Protein AF-A0A845U8J8-F1 (afdb_monomer_lite)

Structure (mmCIF, N/CA/C/O backbone):
data_AF-A0A845U8J8-F1
#
_entry.id   AF-A0A845U8J8-F1
#
loop_
_atom_site.group_PDB
_atom_site.id
_atom_site.type_symbol
_atom_site.label_atom_id
_atom_site.label_alt_id
_atom_site.label_comp_id
_atom_site.label_asym_id
_atom_site.label_entity_id
_atom_site.label_seq_id
_atom_site.pdbx_PDB_ins_code
_atom_site.Cartn_x
_atom_site.Cartn_y
_atom_site.Cartn_z
_atom_site.occupancy
_atom_site.B_iso_or_equiv
_atom_site.auth_seq_id
_atom_site.auth_comp_id
_atom_site.auth_asym_id
_atom_site.auth_atom_id
_atom_site.pdbx_PDB_model_num
ATOM 1 N N . MET A 1 1 ? -28.657 2.099 24.526 1.00 62.22 1 MET A N 1
ATOM 2 C CA . MET A 1 1 ? -27.542 3.040 24.291 1.00 62.22 1 MET A CA 1
ATOM 3 C C . MET A 1 1 ? -26.396 2.230 23.723 1.00 62.22 1 MET A C 1
ATOM 5 O O . MET A 1 1 ? -25.933 1.333 24.412 1.00 62.22 1 MET A O 1
ATOM 9 N N . GLU A 1 2 ? -26.029 2.452 22.462 1.00 64.50 2 GLU A N 1
ATOM 10 C CA . GLU A 1 2 ? -24.822 1.834 21.900 1.00 64.50 2 GLU A CA 1
ATOM 11 C C . GLU A 1 2 ? -23.579 2.555 22.435 1.00 64.50 2 GLU A C 1
ATOM 13 O O . GLU A 1 2 ? -23.604 3.762 22.672 1.00 64.50 2 GLU A O 1
ATOM 18 N N . ASP A 1 3 ? -22.503 1.804 22.658 1.00 87.69 3 ASP A N 1
ATOM 19 C CA . ASP A 1 3 ? -21.221 2.361 23.089 1.00 87.69 3 ASP A CA 1
ATOM 20 C C . ASP A 1 3 ? -20.574 3.172 21.948 1.00 87.69 3 ASP A C 1
ATOM 22 O O . ASP A 1 3 ? -20.642 2.785 20.776 1.00 87.69 3 ASP A O 1
ATOM 26 N N . LYS A 1 4 ? -19.892 4.274 22.288 1.00 84.19 4 LYS A N 1
ATOM 27 C CA . LYS A 1 4 ? -19.174 5.161 21.353 1.00 84.19 4 LYS A CA 1
ATOM 28 C C . LYS A 1 4 ? -18.164 4.421 20.469 1.00 84.19 4 LYS A C 1
ATOM 30 O O . LYS A 1 4 ? -17.917 4.839 19.337 1.00 84.19 4 LYS A O 1
ATOM 35 N N . LEU A 1 5 ? -17.582 3.322 20.950 1.00 75.75 5 LEU A N 1
ATOM 36 C CA . LEU A 1 5 ? -16.699 2.475 20.150 1.00 75.75 5 LEU A CA 1
ATOM 37 C C . LEU A 1 5 ? -17.456 1.805 18.994 1.00 75.75 5 LEU A C 1
ATOM 39 O O . LEU A 1 5 ? -16.947 1.737 17.877 1.00 75.75 5 LEU A O 1
ATOM 43 N N . THR A 1 6 ? -18.695 1.375 19.233 1.00 81.31 6 THR A N 1
ATOM 44 C CA . THR A 1 6 ? -19.554 0.749 18.217 1.00 81.31 6 THR A CA 1
ATOM 45 C C . THR A 1 6 ? -19.928 1.753 17.126 1.00 81.31 6 THR A C 1
ATOM 47 O O . THR A 1 6 ? -19.893 1.427 15.939 1.00 81.31 6 THR A O 1
ATOM 50 N N . GLU A 1 7 ? -20.197 3.006 17.498 1.00 81.69 7 GLU A N 1
ATOM 51 C CA . GLU A 1 7 ? -20.437 4.087 16.534 1.00 81.69 7 GLU A CA 1
ATOM 52 C C . GLU A 1 7 ? -19.209 4.382 15.663 1.00 81.69 7 GLU A C 1
ATOM 54 O O . GLU A 1 7 ? -19.345 4.652 14.468 1.00 81.69 7 GLU A O 1
ATOM 59 N N . LEU A 1 8 ? -18.003 4.323 16.239 1.00 74.88 8 LEU A N 1
ATOM 60 C CA . LEU A 1 8 ? -16.762 4.499 15.482 1.00 74.88 8 LEU A CA 1
ATOM 61 C C . LEU A 1 8 ? -16.542 3.367 14.476 1.00 74.88 8 LEU A C 1
ATOM 63 O O . LEU A 1 8 ? -16.145 3.644 13.347 1.00 74.88 8 LEU A O 1
ATOM 67 N N . VAL A 1 9 ? -16.850 2.121 14.841 1.00 77.94 9 VAL A N 1
ATOM 68 C CA . VAL A 1 9 ? -16.778 0.983 13.911 1.00 77.94 9 VAL A CA 1
ATOM 69 C C . VAL A 1 9 ? -17.781 1.150 12.764 1.00 77.94 9 VAL A C 1
ATOM 71 O O . VAL A 1 9 ? -17.416 0.953 11.607 1.00 77.94 9 VAL A O 1
ATOM 74 N N . LYS A 1 10 ? -19.014 1.592 13.053 1.00 77.44 10 LYS A N 1
ATOM 75 C CA . LYS A 1 10 ? -20.044 1.848 12.026 1.00 77.44 10 LYS A CA 1
ATOM 76 C C . LYS A 1 10 ? -19.678 2.983 11.066 1.00 77.44 10 LYS A C 1
ATOM 78 O O . LYS A 1 10 ? -20.017 2.911 9.890 1.00 77.44 10 LYS A O 1
ATOM 83 N N . LYS A 1 11 ? -18.969 4.014 11.540 1.00 76.00 11 LYS A N 1
ATOM 84 C CA . LYS A 1 11 ? -18.453 5.110 10.694 1.00 76.00 11 LYS A CA 1
ATOM 85 C C . LYS A 1 11 ? -17.366 4.651 9.715 1.00 76.00 11 LYS A C 1
ATOM 87 O O . LYS A 1 11 ? -17.064 5.380 8.773 1.00 76.00 11 LYS A O 1
ATOM 92 N N . GLY A 1 12 ? -16.804 3.459 9.914 1.00 75.25 12 GLY A N 1
ATOM 93 C CA . GLY A 1 12 ? -15.801 2.883 9.033 1.00 75.25 12 GLY A CA 1
ATOM 94 C C . GLY A 1 12 ? -14.443 3.575 9.142 1.00 75.25 12 GLY A C 1
ATOM 95 O O . GLY A 1 12 ? -14.071 4.156 10.163 1.00 75.25 12 GLY A O 1
ATOM 96 N N . ILE A 1 13 ? -13.654 3.467 8.077 1.00 79.00 13 ILE A N 1
ATOM 97 C CA . ILE A 1 13 ? -12.272 3.946 8.060 1.00 79.00 13 ILE A CA 1
ATOM 98 C C . ILE A 1 13 ? -12.265 5.467 7.924 1.00 79.00 13 ILE A C 1
ATOM 100 O O . ILE A 1 13 ? -12.871 6.034 7.021 1.00 79.00 13 ILE A O 1
ATOM 104 N N . SER A 1 14 ? -11.541 6.150 8.811 1.00 79.81 14 SER A N 1
ATOM 105 C CA . SER A 1 14 ? -11.353 7.596 8.684 1.00 79.81 14 SER A CA 1
ATOM 106 C C . SER A 1 14 ? -10.618 7.933 7.382 1.00 79.81 14 SER A C 1
ATOM 108 O O . SER A 1 14 ? -9.594 7.315 7.080 1.00 79.81 14 SER A O 1
ATOM 110 N N . LYS A 1 15 ? -11.063 8.988 6.682 1.00 75.62 15 LYS A N 1
ATOM 111 C CA . LYS A 1 15 ? -10.451 9.518 5.444 1.00 75.62 15 LYS A CA 1
ATOM 112 C C . LYS A 1 15 ? -8.928 9.634 5.502 1.00 75.62 15 LYS A C 1
ATOM 114 O O . LYS A 1 15 ? -8.225 9.392 4.525 1.00 75.62 15 LYS A O 1
ATOM 119 N N . LYS A 1 16 ? -8.388 9.960 6.679 1.00 78.50 16 LYS A N 1
ATOM 120 C CA . LYS A 1 16 ? -6.942 10.113 6.899 1.00 78.50 16 LYS A CA 1
ATOM 121 C C . LYS A 1 16 ? -6.160 8.799 6.748 1.00 78.50 16 LYS A C 1
ATOM 123 O O . LYS A 1 16 ? -4.960 8.829 6.485 1.00 78.50 16 LYS A O 1
ATOM 128 N N . TYR A 1 17 ? -6.824 7.659 6.925 1.00 85.06 17 TYR A N 1
ATOM 129 C CA . TYR A 1 17 ? -6.237 6.322 6.871 1.00 85.06 17 TYR A CA 1
ATOM 130 C C . TYR A 1 17 ? -6.728 5.482 5.689 1.00 85.06 17 TYR A C 1
ATOM 132 O O . TYR A 1 17 ? -6.227 4.373 5.533 1.00 85.06 17 TYR A O 1
ATOM 140 N N . GLU A 1 18 ? -7.619 5.994 4.835 1.00 86.69 18 GLU A N 1
ATOM 141 C CA . GLU A 1 18 ? -8.149 5.269 3.666 1.00 86.69 18 GLU A CA 1
ATOM 142 C C . GLU A 1 18 ? -7.038 4.703 2.779 1.00 86.69 18 GLU A C 1
ATOM 144 O O . GLU A 1 18 ? -7.020 3.508 2.505 1.00 86.69 18 GLU A O 1
ATOM 149 N N . LEU A 1 19 ? -6.041 5.520 2.413 1.00 87.94 19 LEU A N 1
ATOM 150 C CA . LEU A 1 19 ? -4.919 5.049 1.593 1.00 87.94 19 LEU A CA 1
ATOM 151 C C . LEU A 1 19 ? -4.126 3.940 2.296 1.00 87.94 19 LEU A C 1
ATOM 153 O O . LEU A 1 19 ? -3.733 2.959 1.674 1.00 87.94 19 LEU A O 1
ATOM 157 N N . LYS A 1 20 ? -3.894 4.087 3.604 1.00 89.44 20 LYS A N 1
ATOM 158 C CA . LYS A 1 20 ? -3.145 3.099 4.387 1.00 89.44 20 LYS A CA 1
ATOM 159 C C . LYS A 1 20 ? -3.916 1.783 4.484 1.00 89.44 20 LYS A C 1
ATOM 161 O O . LYS A 1 20 ? -3.312 0.723 4.365 1.00 89.44 20 LYS A O 1
ATOM 166 N N . ALA A 1 21 ? -5.224 1.855 4.706 1.00 89.12 21 ALA A N 1
ATOM 167 C CA . ALA A 1 21 ? -6.092 0.692 4.763 1.00 89.12 21 ALA A CA 1
ATOM 168 C C . ALA A 1 21 ? -6.159 -0.022 3.412 1.00 89.12 21 ALA A C 1
ATOM 170 O O . ALA A 1 21 ? -5.921 -1.222 3.364 1.00 89.12 21 ALA A O 1
ATOM 171 N N . LEU A 1 22 ? -6.356 0.724 2.323 1.00 90.19 22 LEU A N 1
ATOM 172 C CA . LEU A 1 22 ? -6.391 0.185 0.965 1.00 90.19 22 LEU A CA 1
ATOM 173 C C . LEU A 1 22 ? -5.081 -0.526 0.599 1.00 90.19 22 LEU A C 1
ATOM 175 O O . LEU A 1 22 ? -5.092 -1.645 0.091 1.00 90.19 22 LEU A O 1
ATOM 179 N N . VAL A 1 23 ? -3.936 0.097 0.900 1.00 91.88 23 VAL A N 1
ATOM 180 C CA . VAL A 1 23 ? -2.619 -0.509 0.649 1.00 91.88 23 VAL A CA 1
ATOM 181 C C . VAL A 1 23 ? -2.392 -1.744 1.523 1.00 91.88 23 VAL A C 1
ATOM 183 O O . VAL A 1 23 ? -1.743 -2.683 1.075 1.00 91.88 23 VAL A O 1
ATOM 186 N N . LEU A 1 24 ? -2.905 -1.766 2.757 1.00 91.25 24 LEU A N 1
ATOM 187 C CA . LEU A 1 24 ? -2.800 -2.930 3.641 1.00 91.25 24 LEU A CA 1
ATOM 188 C C . LEU A 1 24 ? -3.676 -4.094 3.156 1.00 91.25 24 LEU A C 1
ATOM 190 O O . LEU A 1 24 ? -3.234 -5.243 3.169 1.00 91.25 24 LEU A O 1
ATOM 194 N N . GLU A 1 25 ? -4.896 -3.796 2.717 1.00 90.69 25 GLU A N 1
ATOM 195 C CA . GLU A 1 25 ? -5.850 -4.771 2.192 1.00 90.69 25 GLU A CA 1
ATOM 196 C C . GLU A 1 25 ? -5.341 -5.404 0.893 1.00 90.69 25 GLU A C 1
ATOM 198 O O . GLU A 1 25 ? -5.316 -6.625 0.764 1.00 90.69 25 GLU A O 1
ATOM 203 N N . ARG A 1 26 ? -4.850 -4.581 -0.041 1.00 92.62 26 ARG A N 1
ATOM 204 C CA . ARG A 1 26 ? -4.323 -5.018 -1.345 1.00 92.62 26 ARG A CA 1
ATOM 205 C C . ARG A 1 26 ? -2.809 -5.227 -1.342 1.00 92.62 26 ARG A C 1
ATOM 207 O O . ARG A 1 26 ? -2.184 -5.216 -2.401 1.00 92.62 26 ARG A O 1
ATOM 214 N N . TYR A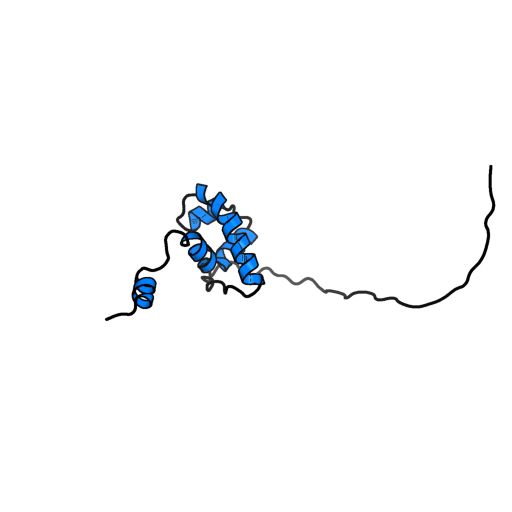 1 27 ? -2.201 -5.412 -0.168 1.00 93.19 27 TYR A N 1
ATOM 215 C CA . TYR A 1 27 ? -0.743 -5.450 -0.022 1.00 93.19 27 TYR A CA 1
ATOM 216 C C . TYR A 1 27 ? -0.095 -6.490 -0.942 1.00 93.19 27 TYR A C 1
ATOM 218 O O . TYR A 1 27 ? 0.835 -6.157 -1.671 1.00 93.19 27 TYR A O 1
ATOM 226 N N . ALA A 1 28 ? -0.624 -7.716 -0.958 1.00 91.00 28 ALA A N 1
ATOM 227 C CA . ALA A 1 28 ? -0.094 -8.804 -1.776 1.00 91.00 28 ALA A CA 1
ATOM 228 C C . ALA A 1 28 ? -0.151 -8.500 -3.284 1.00 91.00 28 ALA A C 1
ATOM 230 O O . ALA A 1 28 ? 0.822 -8.741 -3.997 1.00 91.00 28 ALA A O 1
ATOM 231 N N . ASP A 1 29 ? -1.248 -7.910 -3.759 1.00 92.69 29 ASP A N 1
ATOM 232 C CA . ASP A 1 29 ? -1.418 -7.572 -5.175 1.00 92.69 29 ASP A CA 1
ATOM 233 C C . ASP A 1 29 ? -0.482 -6.436 -5.591 1.00 92.69 29 ASP A C 1
ATOM 235 O O . ASP A 1 29 ? 0.130 -6.480 -6.657 1.00 92.69 29 ASP A O 1
ATOM 239 N N . ILE A 1 30 ? -0.313 -5.435 -4.721 1.00 94.19 30 ILE A N 1
ATOM 240 C CA . ILE A 1 30 ? 0.644 -4.345 -4.928 1.00 94.19 30 ILE A CA 1
ATOM 241 C C . ILE A 1 30 ? 2.069 -4.909 -4.977 1.00 94.19 30 ILE A C 1
ATOM 243 O O . ILE A 1 30 ? 2.851 -4.521 -5.847 1.00 94.19 30 ILE A O 1
ATOM 247 N N . THR A 1 31 ? 2.411 -5.845 -4.086 1.00 94.19 31 THR A N 1
ATOM 248 C CA . THR A 1 31 ? 3.707 -6.533 -4.112 1.00 94.19 31 THR A CA 1
ATOM 249 C C . THR A 1 31 ? 3.912 -7.274 -5.435 1.00 94.19 31 THR A C 1
ATOM 251 O O . THR A 1 31 ? 4.951 -7.085 -6.068 1.00 94.19 31 THR A O 1
ATOM 254 N N . ALA A 1 32 ? 2.924 -8.045 -5.896 1.00 93.75 32 ALA A N 1
ATOM 255 C CA . ALA A 1 32 ? 2.992 -8.759 -7.170 1.00 93.75 32 ALA A CA 1
ATOM 256 C C . ALA A 1 32 ? 3.130 -7.799 -8.367 1.00 93.75 32 ALA A C 1
ATOM 258 O O . ALA A 1 32 ? 3.961 -8.004 -9.251 1.00 93.75 32 ALA A O 1
ATOM 259 N N . ALA A 1 33 ? 2.382 -6.693 -8.386 1.00 94.31 33 ALA A N 1
ATOM 260 C CA . ALA A 1 33 ? 2.498 -5.672 -9.426 1.00 94.31 33 ALA A CA 1
ATOM 261 C C . ALA A 1 33 ? 3.899 -5.038 -9.458 1.00 94.31 33 ALA A C 1
ATOM 263 O O . ALA A 1 33 ? 4.460 -4.815 -10.533 1.00 94.31 33 ALA A O 1
ATOM 264 N N . ARG A 1 34 ? 4.500 -4.793 -8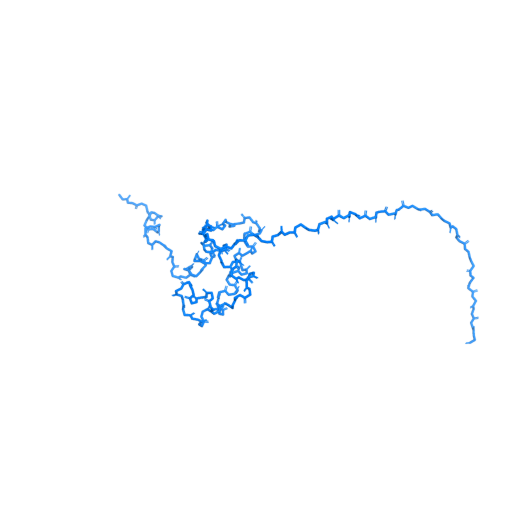.286 1.00 95.81 34 ARG A N 1
ATOM 265 C CA . ARG A 1 34 ? 5.872 -4.278 -8.175 1.00 95.81 34 ARG A CA 1
ATOM 266 C C . ARG A 1 34 ? 6.928 -5.292 -8.612 1.00 95.81 34 ARG A C 1
ATOM 268 O O . ARG A 1 34 ? 7.916 -4.874 -9.209 1.00 95.81 34 ARG A O 1
ATOM 275 N N . GLN A 1 35 ? 6.720 -6.586 -8.368 1.00 94.94 35 GLN A N 1
ATOM 276 C CA . GLN A 1 35 ? 7.579 -7.654 -8.903 1.00 94.94 35 GLN A CA 1
ATOM 277 C C . 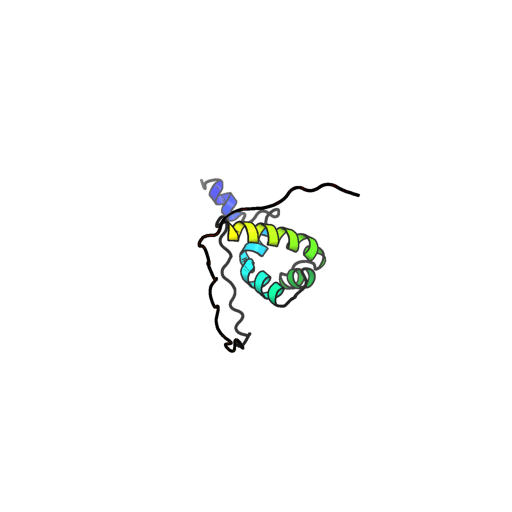GLN A 1 35 ? 7.519 -7.713 -10.436 1.00 94.94 35 GLN A C 1
ATOM 279 O O . GLN A 1 35 ? 8.537 -7.933 -11.080 1.00 94.94 35 GLN A O 1
ATOM 284 N N . ASN A 1 36 ? 6.361 -7.392 -11.018 1.00 94.69 36 ASN A N 1
ATOM 285 C CA . ASN A 1 36 ? 6.167 -7.225 -12.462 1.00 94.69 36 ASN A CA 1
ATOM 286 C C . ASN A 1 36 ? 6.577 -5.833 -12.989 1.00 94.69 36 ASN A C 1
ATOM 288 O O . ASN A 1 36 ? 6.129 -5.420 -14.058 1.00 94.69 36 ASN A O 1
ATOM 292 N N . LEU A 1 37 ? 7.388 -5.083 -12.233 1.00 94.38 37 LEU A N 1
ATOM 293 C CA . LEU A 1 37 ? 7.940 -3.774 -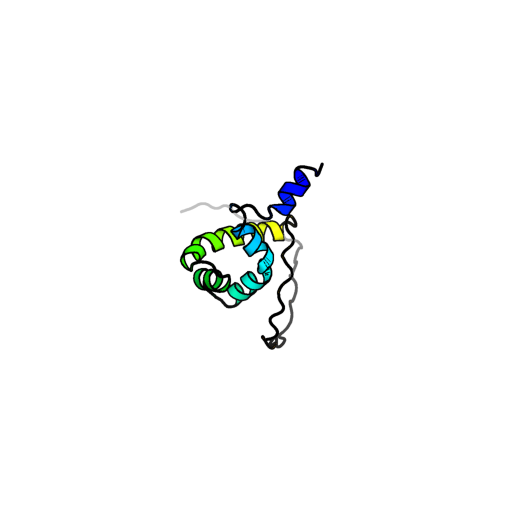12.605 1.00 94.38 37 LEU A CA 1
ATOM 294 C C . LEU A 1 37 ? 6.901 -2.683 -12.935 1.00 94.38 37 LEU A C 1
ATOM 296 O O . LEU A 1 37 ? 7.244 -1.673 -13.549 1.00 94.38 37 LEU A O 1
ATOM 300 N N . ARG A 1 38 ? 5.647 -2.818 -12.481 1.00 96.31 38 ARG A N 1
ATOM 301 C CA . ARG A 1 38 ? 4.620 -1.781 -12.678 1.00 96.31 38 ARG A CA 1
ATOM 302 C C . ARG A 1 38 ? 4.931 -0.519 -11.884 1.00 96.31 38 ARG A C 1
ATOM 304 O O . ARG A 1 38 ? 5.413 -0.568 -10.744 1.00 96.31 38 ARG A O 1
ATOM 311 N N . THR A 1 39 ? 4.653 0.634 -12.481 1.00 96.00 39 THR A N 1
ATOM 312 C CA . THR A 1 39 ? 4.884 1.939 -11.855 1.00 96.00 39 THR A CA 1
ATOM 313 C C . THR A 1 39 ? 3.842 2.225 -10.776 1.00 96.00 39 THR A C 1
ATOM 315 O O . THR A 1 39 ? 2.713 1.744 -10.822 1.00 96.00 39 THR A O 1
ATOM 318 N N . TRP A 1 40 ? 4.190 3.063 -9.797 1.00 94.69 40 TRP A N 1
ATOM 319 C CA . TRP A 1 40 ? 3.243 3.459 -8.748 1.00 94.69 40 TRP A CA 1
ATOM 320 C C . TRP A 1 40 ? 2.016 4.202 -9.285 1.00 94.69 40 TRP A C 1
ATOM 322 O O . TRP A 1 40 ? 0.955 4.124 -8.678 1.00 94.69 40 TRP A O 1
ATOM 332 N N . GLY A 1 41 ? 2.154 4.911 -10.409 1.00 94.94 41 GLY A N 1
ATOM 333 C CA . GLY A 1 41 ? 1.034 5.580 -11.067 1.00 94.94 41 GLY A CA 1
ATOM 334 C C . GLY A 1 41 ? 0.031 4.586 -11.653 1.00 94.94 41 GLY A C 1
ATOM 335 O O . GLY A 1 41 ? -1.159 4.728 -11.401 1.00 94.94 41 GLY A O 1
ATOM 336 N N . GLU A 1 42 ? 0.507 3.561 -12.367 1.00 94.50 42 GLU A N 1
ATOM 337 C CA . GLU A 1 42 ? -0.350 2.490 -12.907 1.00 94.50 42 GLU A CA 1
ATOM 338 C C . GLU A 1 42 ? -1.024 1.687 -11.789 1.00 94.50 42 GLU A C 1
ATOM 340 O O . GLU A 1 42 ? -2.194 1.339 -11.895 1.00 94.50 42 GLU A O 1
ATOM 345 N N . ILE A 1 43 ? -0.306 1.418 -10.694 1.00 95.06 43 ILE A N 1
ATOM 346 C CA . ILE A 1 43 ? -0.876 0.723 -9.532 1.00 95.06 43 ILE A CA 1
ATOM 347 C C . ILE A 1 43 ? -1.959 1.587 -8.868 1.00 95.06 43 ILE A C 1
ATOM 349 O O . ILE A 1 43 ? -3.010 1.066 -8.510 1.00 95.06 43 ILE A O 1
ATOM 353 N N . ALA A 1 44 ? -1.734 2.897 -8.717 1.00 94.44 44 ALA A N 1
ATOM 354 C CA . ALA A 1 44 ? -2.737 3.810 -8.169 1.00 94.44 44 ALA A CA 1
ATOM 355 C C . ALA A 1 44 ? -4.001 3.842 -9.039 1.00 94.44 44 ALA A C 1
ATOM 357 O O . ALA A 1 44 ? -5.105 3.730 -8.514 1.00 94.44 44 ALA A O 1
ATOM 358 N N . GLU A 1 45 ? -3.829 3.928 -10.357 1.00 94.88 45 GLU A N 1
ATOM 359 C CA . GLU A 1 45 ? -4.919 3.903 -11.333 1.00 94.88 45 GLU A CA 1
ATOM 360 C C . GLU A 1 45 ? -5.704 2.582 -11.282 1.00 94.88 45 GLU A C 1
ATOM 362 O O . GLU A 1 45 ? -6.930 2.599 -11.195 1.00 94.88 45 GLU A O 1
ATOM 367 N N . ALA A 1 46 ? -5.013 1.440 -11.205 1.00 93.50 46 ALA A N 1
ATOM 368 C CA . ALA A 1 46 ? -5.638 0.122 -11.058 1.00 93.50 46 ALA A CA 1
ATOM 369 C C . ALA A 1 46 ? -6.411 -0.051 -9.735 1.00 93.50 46 ALA A C 1
ATOM 371 O O . ALA A 1 46 ? -7.337 -0.855 -9.658 1.00 93.50 46 ALA A O 1
ATOM 372 N N . LEU A 1 47 ? -6.050 0.706 -8.696 1.00 91.00 47 LEU A N 1
ATOM 373 C CA . LEU A 1 47 ? -6.759 0.752 -7.414 1.00 91.00 47 LEU A CA 1
ATOM 374 C C . LEU A 1 47 ? -7.904 1.782 -7.394 1.00 91.00 47 LEU A C 1
ATOM 376 O O . LEU A 1 47 ? -8.479 2.028 -6.335 1.00 91.00 47 LEU A O 1
ATOM 380 N N . GLY A 1 48 ? -8.228 2.402 -8.534 1.00 92.25 48 GLY A N 1
ATOM 381 C CA . GLY A 1 48 ? -9.281 3.415 -8.646 1.00 92.25 48 GLY A CA 1
ATOM 382 C C . GLY A 1 48 ? -8.890 4.791 -8.097 1.00 92.25 48 GLY A C 1
ATOM 383 O O . GLY A 1 48 ? -9.756 5.630 -7.853 1.00 92.25 48 GLY A O 1
ATOM 384 N N . LEU A 1 49 ? -7.597 5.043 -7.879 1.00 91.56 49 LEU A N 1
ATOM 385 C CA . LEU A 1 49 ? -7.074 6.342 -7.457 1.00 91.56 49 LEU A CA 1
ATOM 386 C C . LEU A 1 49 ? -6.564 7.137 -8.663 1.00 91.56 49 LEU A C 1
ATOM 388 O O . LEU A 1 49 ? -6.230 6.595 -9.712 1.00 91.56 49 LEU A O 1
ATOM 392 N N . GLN A 1 50 ? -6.416 8.452 -8.499 1.00 92.25 50 GLN A N 1
ATOM 393 C CA . GLN A 1 50 ? -5.737 9.266 -9.506 1.00 92.25 50 GLN A CA 1
ATOM 394 C C . GLN A 1 50 ? -4.272 8.835 -9.660 1.00 92.25 50 GLN A C 1
ATOM 396 O O . GLN A 1 50 ? -3.559 8.678 -8.669 1.00 92.25 50 GLN A O 1
ATOM 401 N N . LYS A 1 51 ? -3.779 8.762 -10.900 1.00 91.62 51 LYS A N 1
ATOM 402 C CA . LYS A 1 51 ? -2.381 8.418 -11.224 1.00 91.62 51 LYS A CA 1
ATOM 403 C C . LYS A 1 51 ? -1.343 9.273 -10.478 1.00 91.62 51 LYS A C 1
ATOM 405 O O . LYS A 1 51 ? -0.276 8.784 -10.105 1.00 91.62 51 LYS A O 1
ATOM 410 N N . SER A 1 52 ? -1.667 10.538 -10.195 1.00 91.56 52 SER A N 1
ATOM 411 C CA . SER A 1 52 ? -0.845 11.469 -9.400 1.00 91.56 52 SER A CA 1
ATOM 412 C C . SER A 1 52 ? -0.570 10.974 -7.972 1.00 91.56 52 SER A C 1
ATOM 414 O O . SER A 1 52 ? 0.502 11.239 -7.421 1.00 91.56 52 SER A O 1
ATOM 416 N N . ARG A 1 53 ? -1.490 10.189 -7.396 1.00 91.50 53 ARG A N 1
ATOM 417 C CA . ARG A 1 53 ? -1.398 9.603 -6.048 1.00 91.50 53 ARG A CA 1
ATOM 418 C C . ARG A 1 53 ? -0.358 8.491 -5.948 1.00 91.50 53 ARG A C 1
ATOM 420 O O . ARG A 1 53 ? -0.025 8.080 -4.838 1.00 91.50 53 ARG A O 1
ATOM 427 N N . GLY A 1 54 ? 0.230 8.054 -7.065 1.00 91.06 54 GLY A N 1
ATOM 428 C CA . GLY A 1 54 ? 1.370 7.135 -7.057 1.00 91.06 54 GLY A CA 1
ATOM 429 C C . GLY A 1 54 ? 2.543 7.640 -6.199 1.00 91.06 54 GLY A C 1
ATOM 430 O O . GLY A 1 54 ? 3.222 6.842 -5.551 1.00 91.06 54 GLY A O 1
ATOM 431 N N . LYS A 1 55 ? 2.736 8.967 -6.111 1.00 92.50 55 LYS A N 1
ATOM 432 C CA . LYS A 1 55 ? 3.746 9.590 -5.234 1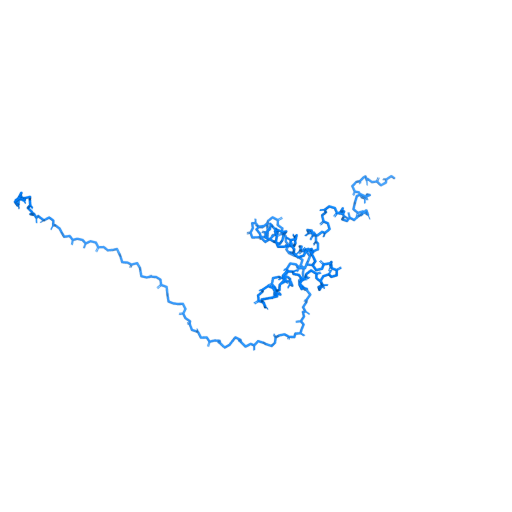.00 92.50 55 LYS A CA 1
ATOM 433 C C . LYS A 1 55 ? 3.487 9.320 -3.748 1.00 92.50 55 LYS A C 1
ATOM 435 O O . LYS A 1 55 ? 4.435 9.093 -3.004 1.00 92.50 55 LYS A O 1
ATOM 440 N N . ASP A 1 56 ? 2.219 9.286 -3.343 1.00 91.44 56 ASP A N 1
ATOM 441 C CA . ASP A 1 56 ? 1.803 9.032 -1.959 1.00 91.44 56 ASP A CA 1
ATOM 442 C C . ASP A 1 56 ? 1.784 7.530 -1.633 1.00 91.44 56 ASP A C 1
ATOM 444 O O . ASP A 1 56 ? 2.035 7.123 -0.495 1.00 91.44 56 ASP A O 1
ATOM 448 N N . MET A 1 57 ? 1.516 6.685 -2.635 1.00 91.94 57 MET A N 1
ATOM 449 C CA . MET A 1 57 ? 1.478 5.230 -2.478 1.00 91.94 57 MET A CA 1
ATOM 450 C C . MET A 1 57 ? 2.830 4.634 -2.095 1.00 91.94 57 MET A C 1
ATOM 452 O O . MET A 1 57 ? 2.887 3.817 -1.179 1.00 91.94 57 MET A O 1
ATOM 456 N N . SER A 1 58 ? 3.910 5.045 -2.764 1.00 93.19 58 SER A N 1
ATOM 457 C CA . SER A 1 58 ? 5.258 4.509 -2.529 1.00 93.19 58 SER A CA 1
ATOM 458 C C . SER A 1 58 ? 5.693 4.574 -1.049 1.00 93.19 58 SER A C 1
ATOM 460 O O . SER A 1 58 ? 5.948 3.522 -0.448 1.00 93.19 58 SER A O 1
ATOM 462 N N . PRO A 1 59 ? 5.716 5.752 -0.386 1.00 94.69 59 PRO A N 1
ATOM 463 C CA . PRO A 1 59 ? 6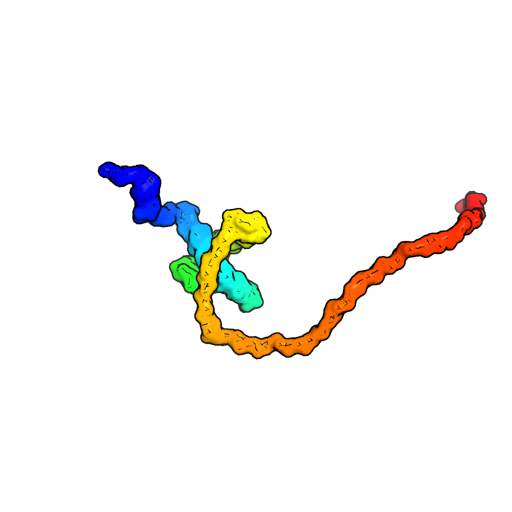.095 5.834 1.024 1.00 94.69 59 PRO A CA 1
ATOM 464 C C . PRO A 1 59 ? 5.085 5.142 1.950 1.00 94.69 59 PRO A C 1
ATOM 466 O O . PRO A 1 59 ? 5.476 4.606 2.992 1.00 94.69 59 PRO A O 1
ATOM 469 N N . CYS A 1 60 ? 3.796 5.116 1.588 1.00 93.75 60 CYS A N 1
ATOM 470 C CA . CYS A 1 60 ? 2.771 4.412 2.356 1.00 93.75 60 CYS A CA 1
ATOM 471 C C . CYS A 1 60 ? 3.020 2.895 2.364 1.00 93.75 60 CYS A C 1
ATOM 473 O O . CYS A 1 60 ? 3.077 2.281 3.433 1.00 93.75 60 CYS A O 1
ATOM 475 N N . TYR A 1 61 ? 3.266 2.317 1.186 1.00 95.06 61 TYR A N 1
ATOM 476 C CA . TYR A 1 61 ? 3.598 0.908 1.011 1.00 95.06 61 TYR A CA 1
ATOM 477 C C . TYR A 1 61 ? 4.855 0.525 1.791 1.00 95.06 61 TYR A C 1
ATOM 479 O O . TYR A 1 61 ? 4.828 -0.448 2.537 1.00 95.06 61 TYR A O 1
ATOM 487 N N . LEU A 1 62 ? 5.929 1.318 1.708 1.00 95.06 62 LEU A N 1
ATOM 488 C CA . LEU A 1 62 ? 7.165 1.050 2.455 1.00 95.06 62 LEU A CA 1
ATOM 489 C C . LEU A 1 62 ? 6.950 1.039 3.976 1.00 95.06 62 LEU A C 1
ATOM 491 O O . LEU A 1 62 ? 7.567 0.257 4.699 1.00 95.06 62 LEU A O 1
ATOM 495 N N . ARG A 1 63 ? 6.075 1.906 4.494 1.00 93.88 63 ARG A N 1
ATOM 496 C CA . ARG A 1 63 ? 5.749 1.927 5.926 1.00 93.88 63 ARG A CA 1
ATOM 497 C C . ARG A 1 63 ? 4.945 0.694 6.335 1.00 93.88 63 ARG A C 1
ATOM 499 O O . ARG A 1 63 ? 5.166 0.151 7.420 1.00 93.88 63 ARG A O 1
ATOM 506 N N . ILE A 1 64 ? 4.023 0.258 5.480 1.00 92.44 64 ILE A N 1
ATOM 507 C CA . ILE A 1 64 ? 3.224 -0.949 5.699 1.00 92.44 64 ILE A CA 1
ATOM 508 C C . ILE A 1 64 ? 4.101 -2.197 5.604 1.00 92.44 64 ILE A C 1
ATOM 510 O O . ILE A 1 64 ? 4.044 -3.014 6.517 1.00 92.44 64 ILE A O 1
ATOM 514 N N . SER A 1 65 ? 4.979 -2.308 4.605 1.00 92.50 65 SER A N 1
ATOM 515 C CA . SER A 1 65 ? 5.870 -3.464 4.443 1.00 92.50 65 SER A CA 1
ATOM 516 C C . SER A 1 65 ? 6.777 -3.660 5.658 1.00 92.50 65 SER A C 1
ATOM 518 O O . SER A 1 65 ? 6.865 -4.764 6.184 1.00 92.50 65 SER A O 1
ATOM 520 N N . LYS A 1 66 ? 7.362 -2.579 6.193 1.00 93.94 66 LYS A N 1
ATOM 521 C CA . LYS A 1 66 ? 8.139 -2.612 7.446 1.00 93.94 66 LYS A CA 1
ATOM 522 C C . LYS A 1 66 ? 7.294 -3.050 8.646 1.00 93.94 66 LYS A C 1
ATOM 524 O O . LYS A 1 66 ? 7.761 -3.772 9.525 1.00 93.94 66 LYS A O 1
ATOM 529 N N . SER A 1 67 ? 6.042 -2.604 8.700 1.00 89.75 67 SER A N 1
ATOM 530 C CA . SER A 1 67 ? 5.120 -2.951 9.787 1.00 89.75 67 SER A CA 1
ATOM 531 C C . SER A 1 67 ? 4.655 -4.412 9.702 1.00 89.75 67 SER A C 1
ATOM 533 O O . SER A 1 67 ? 4.465 -5.045 10.734 1.00 89.75 67 SER A O 1
ATOM 535 N N . ILE A 1 68 ? 4.527 -4.962 8.492 1.00 91.56 68 ILE A N 1
ATOM 536 C CA . ILE A 1 68 ? 4.256 -6.386 8.254 1.00 91.56 68 ILE A CA 1
ATOM 537 C C . ILE A 1 68 ? 5.487 -7.226 8.600 1.00 91.56 68 ILE A C 1
ATOM 539 O O . ILE A 1 68 ? 5.370 -8.196 9.339 1.00 91.56 68 ILE A O 1
ATOM 543 N N . ALA A 1 69 ? 6.676 -6.820 8.148 1.00 89.00 69 ALA A N 1
ATOM 544 C CA . ALA A 1 69 ? 7.928 -7.521 8.438 1.00 89.00 69 ALA A CA 1
ATOM 545 C C . ALA A 1 69 ? 8.239 -7.587 9.945 1.00 89.00 69 ALA A C 1
ATOM 547 O O . ALA A 1 69 ? 8.808 -8.561 10.418 1.00 89.00 69 ALA A O 1
ATOM 548 N N . SER A 1 70 ? 7.827 -6.572 10.712 1.00 90.00 70 SER A N 1
ATOM 549 C CA . SER A 1 70 ? 7.937 -6.563 12.180 1.00 90.00 70 SER A CA 1
ATOM 550 C C . SER A 1 70 ? 6.794 -7.287 12.904 1.00 90.00 70 SER A C 1
ATOM 552 O O . SER A 1 70 ? 6.750 -7.269 14.131 1.00 90.00 70 SER A O 1
ATOM 554 N N . GLY A 1 71 ? 5.842 -7.880 12.177 1.00 88.44 71 GLY A N 1
ATOM 555 C CA . GLY A 1 71 ? 4.697 -8.597 12.746 1.00 88.44 71 GLY A CA 1
ATOM 556 C C . GLY A 1 71 ? 3.607 -7.705 13.353 1.00 88.44 71 GLY A C 1
ATOM 557 O O . GLY A 1 71 ? 2.632 -8.217 13.897 1.00 88.44 71 GLY A O 1
ATOM 558 N N . LYS A 1 72 ? 3.728 -6.374 13.249 1.00 83.75 72 LYS A N 1
ATOM 559 C CA . LYS A 1 72 ? 2.756 -5.413 13.805 1.00 83.75 72 LYS A CA 1
ATOM 560 C C . LYS A 1 72 ? 1.456 -5.348 13.007 1.00 83.75 72 LYS A C 1
ATOM 562 O O . LYS A 1 72 ? 0.439 -4.920 13.542 1.00 83.75 72 LYS A O 1
ATOM 567 N N . LEU A 1 73 ? 1.496 -5.714 11.728 1.00 86.31 73 LEU A N 1
ATOM 568 C CA . LEU A 1 73 ? 0.338 -5.731 10.837 1.00 86.31 73 LEU A CA 1
ATOM 569 C C . LEU A 1 73 ? 0.266 -7.061 10.090 1.00 86.31 73 LEU A C 1
ATOM 571 O O . LEU A 1 73 ? 1.291 -7.628 9.719 1.00 86.31 73 LEU A O 1
ATOM 575 N N . LYS A 1 74 ? -0.958 -7.521 9.826 1.00 85.06 74 LYS A N 1
ATOM 576 C CA . LYS A 1 74 ? -1.224 -8.675 8.965 1.00 85.06 74 LYS A CA 1
ATOM 577 C C . LYS A 1 74 ? -1.717 -8.170 7.604 1.00 85.06 74 LYS A C 1
ATOM 579 O O . LYS A 1 74 ? -2.620 -7.331 7.596 1.00 85.06 74 LYS A O 1
ATOM 584 N N . PRO A 1 75 ? -1.132 -8.616 6.480 1.00 82.69 75 PRO A N 1
ATOM 585 C CA . PRO A 1 75 ? -1.619 -8.235 5.159 1.00 82.69 75 PRO A CA 1
ATOM 586 C C . PRO A 1 75 ? -3.037 -8.767 4.931 1.00 82.69 75 PRO A C 1
ATOM 588 O O . PRO A 1 75 ? -3.400 -9.825 5.453 1.00 82.69 75 PRO A O 1
ATOM 591 N N . GLY A 1 76 ? -3.822 -8.038 4.135 1.00 74.19 76 GLY A N 1
ATOM 592 C CA . GLY A 1 76 ? -5.097 -8.538 3.628 1.00 74.19 76 GLY A CA 1
ATOM 593 C C . GLY A 1 76 ? -4.915 -9.801 2.781 1.00 74.19 76 GLY A C 1
ATOM 594 O O . GLY A 1 76 ? -3.832 -10.077 2.255 1.00 74.19 76 GLY A O 1
ATOM 595 N N . LYS A 1 77 ? -5.978 -10.604 2.679 1.00 66.12 77 LYS A N 1
ATOM 596 C CA . LYS A 1 77 ? -5.973 -11.839 1.886 1.00 66.12 77 LYS A CA 1
ATOM 597 C C . LYS A 1 77 ? -5.875 -11.458 0.403 1.00 66.12 77 LYS A C 1
ATOM 599 O O . LYS A 1 77 ? -6.716 -10.708 -0.082 1.00 66.12 77 LYS A O 1
ATOM 604 N N . ALA A 1 78 ? -4.853 -11.953 -0.293 1.00 57.75 78 ALA A N 1
ATOM 605 C CA . ALA A 1 78 ? -4.671 -11.700 -1.722 1.00 57.75 78 ALA A CA 1
ATOM 606 C C . ALA A 1 78 ? -5.894 -12.187 -2.512 1.00 57.75 78 ALA A C 1
ATOM 608 O O . ALA A 1 78 ? -6.392 -13.290 -2.261 1.00 57.75 78 ALA A O 1
ATOM 609 N N . VAL A 1 79 ? -6.358 -11.395 -3.480 1.00 54.81 79 VAL A N 1
ATOM 610 C CA . VAL A 1 79 ? -7.361 -11.870 -4.435 1.00 54.81 79 VAL A CA 1
ATOM 611 C C . VAL A 1 79 ? -6.608 -12.721 -5.447 1.00 54.81 79 VAL A C 1
ATOM 613 O O . VAL A 1 79 ? -5.790 -12.207 -6.204 1.00 54.81 79 VAL A O 1
ATOM 616 N N . ALA A 1 80 ? -6.830 -14.035 -5.425 1.00 43.12 80 ALA A N 1
ATOM 617 C CA . ALA A 1 80 ? -6.170 -14.952 -6.343 1.00 43.12 80 ALA A CA 1
ATOM 618 C C . ALA A 1 80 ? -6.550 -14.602 -7.791 1.00 43.12 80 ALA A C 1
ATOM 620 O O . ALA A 1 80 ? -7.626 -14.956 -8.269 1.00 43.12 80 ALA A O 1
ATOM 621 N N . VAL A 1 81 ? -5.659 -13.903 -8.495 1.00 43.59 81 VAL A N 1
ATOM 622 C CA . VAL A 1 81 ? -5.743 -13.747 -9.945 1.00 43.59 81 VAL A CA 1
ATOM 623 C C . VAL A 1 81 ? -5.255 -15.062 -10.546 1.00 43.59 81 VAL A C 1
ATOM 625 O O . VAL A 1 81 ? -4.054 -15.309 -10.661 1.00 43.59 81 VAL A O 1
ATOM 628 N N . ALA A 1 82 ? -6.195 -15.949 -10.866 1.00 42.06 82 ALA A N 1
ATOM 629 C CA . ALA A 1 82 ? -5.921 -17.161 -11.624 1.00 42.06 82 ALA A CA 1
ATOM 630 C C . ALA A 1 82 ? -5.401 -16.759 -13.013 1.00 42.06 82 ALA A C 1
ATOM 632 O O . ALA A 1 82 ? -6.188 -16.379 -13.876 1.00 42.06 82 ALA A O 1
ATOM 633 N N . GLY A 1 83 ? -4.080 -16.770 -13.226 1.00 45.03 83 GLY A N 1
ATOM 634 C CA . GLY A 1 83 ? -3.566 -16.374 -14.538 1.00 45.03 83 GLY A CA 1
ATOM 635 C C . GLY A 1 83 ? -2.075 -16.121 -14.737 1.00 45.03 83 GLY A C 1
ATOM 636 O O . GLY A 1 83 ? -1.743 -15.555 -15.771 1.00 45.03 83 GLY A O 1
ATOM 637 N N . LEU A 1 84 ? -1.161 -16.529 -13.848 1.00 41.09 84 LEU A N 1
ATOM 638 C CA . LEU A 1 84 ? 0.256 -16.633 -14.230 1.00 41.09 84 LEU A CA 1
ATOM 639 C C . LEU A 1 84 ? 0.774 -18.051 -14.001 1.00 41.09 84 LEU A C 1
ATOM 641 O O . LEU A 1 84 ? 1.054 -18.490 -12.889 1.00 41.09 84 LEU A O 1
ATOM 645 N N . ARG A 1 85 ? 0.840 -18.767 -15.122 1.00 40.28 85 ARG A N 1
ATOM 646 C CA . ARG A 1 85 ? 1.366 -20.115 -15.292 1.00 40.28 85 ARG A CA 1
ATOM 647 C C . ARG A 1 85 ? 2.823 -20.148 -14.822 1.00 40.28 85 ARG A C 1
ATOM 649 O O . ARG A 1 85 ? 3.642 -19.350 -15.268 1.00 40.28 85 ARG A O 1
ATOM 656 N N . ALA A 1 86 ? 3.110 -21.072 -13.914 1.00 45.75 86 ALA A N 1
ATOM 657 C CA . ALA A 1 86 ? 4.433 -21.334 -13.383 1.00 45.75 86 ALA A CA 1
ATOM 658 C C . ALA A 1 86 ? 5.420 -21.701 -14.502 1.00 45.75 86 ALA A C 1
ATOM 660 O O . ALA A 1 86 ? 5.224 -22.685 -15.212 1.00 45.75 86 ALA A O 1
ATOM 661 N N . THR A 1 87 ? 6.512 -20.949 -14.604 1.00 46.28 87 THR A N 1
ATOM 662 C CA . THR A 1 87 ? 7.766 -21.427 -15.197 1.00 46.28 87 THR A CA 1
ATOM 663 C C . THR A 1 87 ? 8.887 -21.184 -14.192 1.00 46.28 87 THR A C 1
ATOM 665 O O . THR A 1 87 ? 9.759 -20.344 -14.394 1.00 46.28 87 THR A O 1
ATOM 668 N N . GLN A 1 88 ? 8.835 -21.887 -13.059 1.00 44.91 88 GLN A N 1
ATOM 669 C CA . GLN A 1 88 ? 10.029 -22.141 -12.254 1.00 44.91 88 GLN A CA 1
ATOM 670 C C . GLN A 1 88 ? 10.526 -23.539 -12.616 1.00 44.91 88 GLN A C 1
ATOM 672 O O . GLN A 1 88 ? 10.190 -24.523 -11.967 1.00 44.91 88 GLN A O 1
ATOM 677 N N . SER A 1 89 ? 11.301 -23.613 -13.698 1.00 43.56 89 SER A N 1
ATOM 678 C CA . SER A 1 89 ? 12.264 -24.697 -13.867 1.00 43.56 89 SER A CA 1
ATOM 679 C C . SER A 1 89 ? 13.442 -24.397 -12.951 1.00 43.56 89 SER A C 1
ATOM 681 O O . SER A 1 89 ? 14.284 -23.555 -13.249 1.00 43.56 89 SER A O 1
ATOM 683 N N . ASP A 1 90 ? 13.407 -25.031 -11.787 1.00 49.78 90 ASP A N 1
ATOM 684 C CA . ASP A 1 90 ? 14.482 -25.886 -11.292 1.00 49.78 90 ASP A CA 1
ATOM 685 C C . ASP A 1 90 ? 15.875 -25.621 -11.897 1.00 49.78 90 ASP A C 1
ATOM 687 O O . ASP A 1 90 ? 16.199 -26.087 -12.993 1.00 49.78 90 ASP A O 1
ATOM 691 N N . ARG A 1 91 ? 16.726 -24.894 -11.163 1.00 44.19 91 ARG A N 1
ATOM 692 C CA . ARG A 1 91 ? 18.173 -25.126 -11.231 1.00 44.19 91 ARG A CA 1
ATOM 693 C C . ARG A 1 91 ? 18.876 -24.766 -9.922 1.00 44.19 91 ARG A C 1
ATOM 695 O O . ARG A 1 91 ? 19.364 -23.660 -9.734 1.00 44.19 91 ARG A O 1
ATOM 702 N N . ALA A 1 92 ? 18.931 -25.791 -9.076 1.00 42.22 92 ALA A N 1
ATOM 703 C CA . ALA A 1 92 ? 20.115 -26.279 -8.372 1.00 42.22 92 ALA A CA 1
ATOM 704 C C . ALA A 1 92 ? 20.816 -25.384 -7.324 1.00 42.22 92 ALA A C 1
ATOM 706 O O . ALA A 1 92 ? 21.600 -24.494 -7.633 1.00 42.22 92 ALA A O 1
ATOM 707 N N . SER A 1 93 ? 20.641 -25.833 -6.077 1.00 45.44 93 SER A N 1
ATOM 708 C CA . SER A 1 93 ? 21.704 -26.110 -5.100 1.00 45.44 93 SER A CA 1
ATOM 709 C C . SER A 1 93 ? 22.492 -24.936 -4.522 1.00 45.44 93 SER A C 1
ATOM 711 O O . SER A 1 93 ? 23.579 -24.575 -4.964 1.00 45.44 93 SER A O 1
ATOM 713 N N . VAL A 1 94 ? 21.972 -24.469 -3.389 1.00 45.78 94 VAL A N 1
ATOM 714 C CA . VAL A 1 94 ? 22.732 -23.868 -2.291 1.00 45.78 94 VAL A CA 1
ATOM 715 C C . VAL A 1 94 ? 23.788 -24.875 -1.809 1.00 45.78 94 VAL A C 1
ATOM 717 O O . VAL A 1 94 ? 23.434 -25.943 -1.312 1.00 45.78 94 VAL A O 1
ATOM 720 N N . GLN A 1 95 ? 25.074 -24.543 -1.942 1.00 46.41 95 GLN A N 1
ATOM 721 C CA . GLN A 1 95 ? 26.135 -25.119 -1.111 1.00 46.41 95 GLN A CA 1
ATOM 722 C C . GLN A 1 95 ? 26.553 -24.087 -0.062 1.00 46.41 95 GLN A C 1
ATOM 724 O O . GLN A 1 95 ? 26.829 -22.928 -0.364 1.00 46.41 95 GLN A O 1
ATOM 729 N N . GLU A 1 96 ? 26.514 -24.554 1.179 1.00 54.12 96 GLU A N 1
ATOM 730 C CA . GLU A 1 96 ? 26.754 -23.861 2.439 1.00 54.12 96 GLU A CA 1
ATOM 731 C C . GLU A 1 96 ? 28.245 -23.515 2.699 1.00 54.12 96 GLU A C 1
ATOM 733 O O . GLU A 1 96 ? 29.125 -23.912 1.931 1.00 54.12 96 GLU A O 1
ATOM 738 N N . PRO A 1 97 ? 28.544 -22.725 3.754 1.00 48.41 97 PRO A N 1
ATOM 739 C CA . PRO A 1 97 ? 29.762 -21.928 3.879 1.00 48.41 97 PRO A CA 1
ATOM 740 C C . PRO A 1 97 ? 30.960 -22.715 4.429 1.00 48.41 97 PRO A C 1
ATOM 742 O O . PRO A 1 97 ? 30.840 -23.483 5.383 1.00 48.41 97 PRO A O 1
ATOM 745 N N . ARG A 1 98 ? 32.161 -22.453 3.895 1.00 48.56 98 ARG A N 1
ATOM 746 C CA . ARG A 1 98 ? 33.415 -22.960 4.476 1.00 48.56 98 ARG A CA 1
ATOM 747 C C . ARG A 1 98 ? 33.802 -22.148 5.716 1.00 48.56 98 ARG A C 1
ATOM 749 O O . ARG A 1 98 ? 34.149 -20.974 5.620 1.00 48.56 98 ARG A O 1
ATOM 756 N N . LYS A 1 99 ? 33.740 -22.803 6.877 1.00 47.59 99 LYS A N 1
ATOM 757 C CA . LYS A 1 99 ? 34.518 -22.475 8.076 1.00 47.59 99 LYS A CA 1
ATOM 758 C C . LYS A 1 99 ? 35.867 -23.175 7.947 1.00 47.59 99 LYS A C 1
ATOM 760 O O . LYS A 1 99 ? 35.880 -24.398 7.967 1.00 47.59 99 LYS A O 1
ATOM 765 N N . ASP A 1 100 ? 36.957 -22.419 7.937 1.00 52.47 100 ASP A N 1
ATOM 766 C CA . ASP A 1 100 ? 38.273 -22.944 8.296 1.00 52.47 100 ASP A CA 1
ATOM 767 C C . ASP A 1 100 ? 38.854 -22.074 9.408 1.00 52.47 100 ASP A C 1
ATOM 769 O O . ASP A 1 100 ? 39.089 -20.874 9.264 1.00 52.47 100 ASP A O 1
ATOM 773 N N . LYS A 1 101 ? 39.004 -22.709 10.565 1.00 45.25 101 LYS A N 1
ATOM 774 C CA . LYS A 1 101 ? 39.691 -22.220 11.748 1.00 45.25 101 LYS A CA 1
ATOM 775 C C . LYS A 1 101 ? 40.569 -23.386 12.173 1.00 45.25 101 LYS A C 1
ATOM 777 O O . LYS A 1 101 ? 40.019 -24.314 12.747 1.00 45.25 101 LYS A O 1
ATOM 782 N N . ASP A 1 102 ? 41.870 -23.348 11.887 1.00 43.38 102 ASP A N 1
ATOM 783 C CA . ASP A 1 102 ? 42.865 -23.552 12.941 1.00 43.38 102 ASP A CA 1
ATOM 784 C C . ASP A 1 102 ? 44.325 -23.285 12.530 1.00 43.38 102 ASP A C 1
ATOM 786 O O . ASP A 1 102 ? 44.780 -23.679 11.463 1.00 43.38 102 ASP A O 1
ATOM 790 N N . SER A 1 103 ? 45.020 -22.654 13.482 1.00 44.53 103 SER A N 1
ATOM 791 C CA . SER A 1 103 ? 46.365 -22.954 13.995 1.00 44.53 103 SER A CA 1
ATOM 792 C C . SER A 1 103 ? 47.630 -22.948 13.117 1.00 44.53 103 SER A C 1
ATOM 794 O O . SER A 1 103 ? 47.919 -23.892 12.392 1.00 44.53 103 SER A O 1
ATOM 796 N N . GLY A 1 104 ? 48.524 -22.006 13.459 1.00 37.91 104 GLY A N 1
ATOM 797 C CA . GLY A 1 104 ? 49.869 -22.356 13.952 1.00 37.91 104 GLY A CA 1
ATOM 798 C C . GLY A 1 104 ? 51.069 -21.900 13.110 1.00 37.91 104 GLY A C 1
ATOM 799 O O . GLY A 1 104 ? 51.230 -22.342 11.981 1.00 37.91 104 GLY A O 1
ATOM 800 N N . GLY A 1 105 ? 51.977 -21.112 13.708 1.00 35.75 105 GLY A N 1
ATOM 801 C CA . GLY A 1 105 ? 53.379 -21.062 13.256 1.00 35.75 105 GLY A CA 1
ATOM 802 C C . GLY A 1 105 ? 54.142 -19.743 13.442 1.00 35.75 105 GLY A C 1
ATOM 803 O O . GLY A 1 105 ? 54.193 -18.934 12.529 1.00 35.75 105 GLY A O 1
ATOM 804 N N . SER A 1 106 ? 54.751 -19.582 14.620 1.00 43.88 106 SER A N 1
ATOM 805 C CA . SER A 1 106 ? 55.976 -18.839 14.993 1.00 43.88 106 SER A CA 1
ATOM 806 C C . SER A 1 106 ? 56.611 -17.749 14.100 1.00 43.88 106 SER A C 1
ATOM 808 O O . SER A 1 106 ? 57.110 -18.003 13.011 1.00 43.88 106 SER A O 1
ATOM 810 N N . SER A 1 107 ? 56.746 -16.575 14.729 1.00 52.69 107 SER A N 1
ATOM 811 C CA . SER A 1 107 ? 57.900 -15.658 14.858 1.00 52.69 107 SER A CA 1
ATOM 812 C C . SER A 1 107 ? 59.162 -15.824 13.987 1.00 52.69 107 SER A C 1
ATOM 814 O O . SER A 1 107 ? 59.823 -16.856 14.053 1.00 52.69 107 SER A O 1
ATOM 816 N N . ASN A 1 108 ? 59.622 -14.724 13.365 1.00 52.25 108 ASN A N 1
ATOM 817 C CA . ASN A 1 108 ? 60.829 -13.936 13.727 1.00 52.25 108 ASN A CA 1
ATOM 818 C C . ASN A 1 108 ? 61.379 -13.107 12.537 1.00 52.25 108 ASN A C 1
ATOM 820 O O . ASN A 1 108 ? 61.261 -13.528 11.393 1.00 52.25 108 ASN A O 1
ATOM 824 N N . PHE A 1 109 ? 62.100 -12.020 12.878 1.00 49.69 109 PHE A N 1
ATOM 825 C CA . PHE A 1 109 ? 63.056 -11.223 12.067 1.00 49.69 109 PHE A CA 1
ATOM 826 C C . PHE A 1 109 ? 62.455 -10.128 11.144 1.00 49.69 109 PHE A C 1
ATOM 828 O O . PHE A 1 109 ? 61.470 -10.382 10.472 1.00 49.69 109 PHE A O 1
ATOM 835 N N . ILE A 1 110 ? 62.947 -8.882 11.004 1.00 57.44 110 ILE A N 1
ATOM 836 C CA . ILE A 1 110 ? 64.060 -8.052 11.530 1.00 57.44 110 ILE A CA 1
ATOM 837 C C . ILE A 1 110 ? 63.639 -6.579 11.317 1.00 57.44 110 ILE A C 1
ATOM 839 O O . ILE A 1 110 ? 63.122 -6.248 10.253 1.00 57.44 110 ILE A O 1
ATOM 843 N N . ASN A 1 111 ? 63.893 -5.691 12.286 1.00 57.66 111 ASN A N 1
ATOM 844 C CA . ASN A 1 111 ? 63.999 -4.246 12.034 1.00 57.66 111 ASN A CA 1
ATOM 845 C C . ASN A 1 111 ? 65.321 -3.985 11.311 1.00 57.66 111 ASN A C 1
ATOM 847 O O . ASN A 1 111 ? 66.349 -4.350 11.875 1.00 57.66 111 ASN A O 1
ATOM 851 N N . LEU A 1 112 ? 65.335 -3.305 10.163 1.00 53.31 112 LEU A N 1
ATOM 852 C CA . LEU A 1 112 ? 66.513 -2.538 9.762 1.00 53.31 112 LEU A CA 1
ATOM 853 C C . LEU A 1 112 ? 66.125 -1.334 8.897 1.00 53.31 112 LEU A C 1
ATOM 855 O O . LEU A 1 112 ? 65.351 -1.423 7.951 1.00 53.31 112 LEU A O 1
ATOM 859 N N . ASP A 1 113 ? 66.687 -0.223 9.338 1.00 54.50 113 ASP A N 1
ATOM 860 C CA . ASP A 1 113 ? 66.646 1.151 8.867 1.00 54.50 113 ASP A CA 1
ATOM 861 C C . ASP A 1 113 ? 67.168 1.320 7.418 1.00 54.50 113 ASP A C 1
ATOM 863 O O . ASP A 1 113 ? 68.012 0.537 6.973 1.00 54.50 113 ASP A O 1
ATOM 867 N N . LYS A 1 114 ? 66.774 2.445 6.792 1.00 43.84 114 LYS A N 1
ATOM 868 C CA . LYS A 1 114 ? 67.462 3.186 5.700 1.00 43.84 114 LYS A CA 1
ATOM 869 C C . LYS A 1 114 ? 67.395 2.692 4.242 1.00 43.84 114 LYS A C 1
ATOM 871 O O . LYS A 1 114 ? 67.111 1.520 4.003 1.00 43.84 114 LYS A O 1
ATOM 876 N N . PRO A 1 115 ? 67.660 3.565 3.235 1.00 55.62 115 PRO A N 1
ATOM 877 C CA . PRO A 1 115 ? 68.404 4.848 3.247 1.00 55.62 115 PRO A CA 1
ATOM 878 C C . PRO A 1 115 ? 67.587 6.143 3.350 1.00 55.62 115 PRO A C 1
ATOM 880 O O . PRO A 1 115 ? 66.467 6.204 2.799 1.00 55.62 115 PRO A O 1
#

Secondary structure (DSSP, 8-state):
---HHHHHHHT-S-GGGHHHHHHHHTHHHHHHHHHTT--HHHHHHHTTS-GGGHHHHHHHHHHHHHHHHTTSSPPPPP---------------PPPP------------------

Organism: NCBI:txid2678518

pLDDT: mean 74.74, std 20.49, range [35.75, 96.31]

Radius of gyration: 27.1 Å; chains: 1; bounding box: 96×38×40 Å

Sequence (115 aa):
MEDKLTELVKKGISKKYELKALVLERYADITAARQNLRTWGEIAEALGLQKSRGKDMSPCYLRISKSIASGKLKPGKAVAVAGLRATQSDRASVQEPRKDKDSGGSSNFINLDKP

Foldseek 3Di:
DDDPVVVVVVVPDPPVCVLLVLCQQQVVVVVVCVVVVHQLLVVCVVSVHHSVCSVVNVVSSVVSVVCVVVVNGDGHDHDDPPDDDDDPPDDDDDDDDDDDDDDDDDDDDDDDDDD